Protein AF-A0A7Z8QGM6-F1 (afdb_monomer)

Radius of gyration: 17.84 Å; Cα contacts (8 Å, |Δi|>4): 68; chains: 1; bounding box: 33×26×50 Å

Mean predicted aligned error: 11.35 Å

Nearest PDB structures (foldseek):
  9buv-assembly1_A  TM=3.897E-01  e=4.359E+00  Bacillus thuringiensis
  8a3t-assembly1_T  TM=3.885E-01  e=6.491E+00  Saccharomyces cerevisiae
  2y5w-assembly1_A  TM=3.342E-01  e=4.359E+00  Drosophila melanogaster
  4bep-assembly1_B  TM=3.148E-01  e=8.465E+00  Legionella pneumophila

pLDDT: mean 73.09, std 10.28, range [56.59, 89.5]

Solvent-accessible surface area (backbone atoms only — not comparable to full-atom values): 4749 Å² total; per-residue (Å²): 132,58,72,69,59,52,52,54,50,49,54,54,56,60,44,64,71,39,88,69,53,39,77,46,78,72,91,46,98,85,53,80,69,45,72,56,70,47,73,43,74,44,60,45,73,88,68,47,80,43,78,78,44,82,36,52,66,94,74,71,63,81,70,51,51,60,58,48,54,50,52,37,68,74,95

Foldseek 3Di:
DDPVVVVVVVVVVVQVVVPLWDFDDPPDPPDDTDTAWDWDWAAALVGDIDTPDTGSDDDDNVVCVVVSVVRNVVD

Sequence (75 aa):
MSRGLLYRYWVIQHLYDQQYVRPIIRGKQNKPVEFGAKLSVSLDGDGFAQVDHLRWDAFHEGLDLKSQVEVYRCQ

Secondary structure (DSSP, 8-state):
--HHHHHHHHHHHHHHT-TT--EE--SSTTSPPEE--EEEEEE-TTS-EEEEEEESS---HHHHHHHHHHHHHH-

Structure (mmCIF, N/CA/C/O backbone):
data_AF-A0A7Z8QGM6-F1
#
_entry.id   AF-A0A7Z8QGM6-F1
#
loop_
_atom_site.group_PDB
_atom_site.id
_atom_site.type_symbol
_atom_site.label_atom_id
_atom_site.label_alt_id
_atom_site.label_comp_id
_atom_site.label_asym_id
_atom_site.label_entity_id
_atom_site.label_seq_id
_atom_site.pdbx_PDB_ins_code
_atom_site.Cartn_x
_atom_site.Cartn_y
_atom_site.Cartn_z
_atom_site.occupancy
_atom_site.B_iso_or_equiv
_atom_site.auth_seq_id
_atom_site.auth_comp_id
_atom_site.auth_asym_id
_atom_site.auth_atom_id
_atom_site.pdbx_PDB_model_num
ATOM 1 N N . MET A 1 1 ? -18.311 14.737 30.649 1.00 58.41 1 MET A N 1
ATOM 2 C CA . MET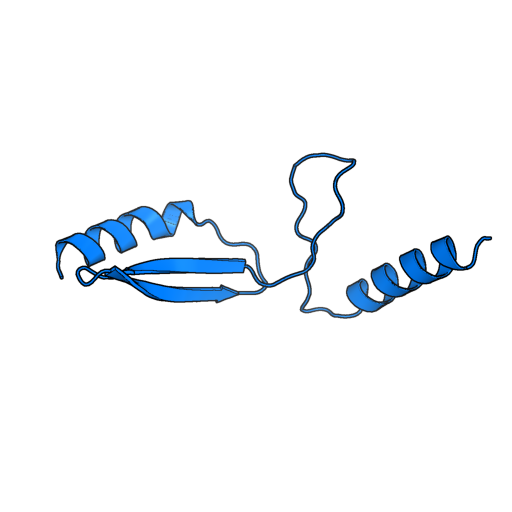 A 1 1 ? -17.396 14.471 29.512 1.00 58.41 1 MET A CA 1
ATOM 3 C C . MET A 1 1 ? -17.698 15.455 28.390 1.00 58.41 1 MET A C 1
ATOM 5 O O . MET A 1 1 ? -18.864 15.644 28.074 1.00 58.41 1 MET A O 1
ATOM 9 N N . SER A 1 2 ? -16.683 16.117 27.825 1.00 68.44 2 SER A N 1
ATOM 10 C CA . SER A 1 2 ? -16.863 17.029 26.680 1.00 68.44 2 SER A CA 1
ATOM 11 C C . SER A 1 2 ? -17.390 16.272 25.451 1.00 68.44 2 SER A C 1
ATOM 13 O O . SER A 1 2 ? -16.968 15.139 25.208 1.00 68.44 2 SER A O 1
ATOM 15 N N . ARG A 1 3 ? -18.265 16.900 24.648 1.00 69.94 3 ARG A N 1
ATOM 16 C CA . ARG A 1 3 ? -18.808 16.328 23.396 1.00 69.94 3 ARG A CA 1
ATOM 17 C C . ARG A 1 3 ? -17.704 15.856 22.436 1.00 69.94 3 ARG A C 1
ATOM 19 O O . ARG A 1 3 ? -17.883 14.858 21.750 1.00 69.94 3 ARG A O 1
ATOM 26 N N . GLY A 1 4 ? -16.538 16.508 22.452 1.00 66.50 4 GLY A N 1
ATOM 27 C CA . GLY A 1 4 ? -15.386 16.117 21.632 1.00 66.50 4 GLY A CA 1
ATOM 28 C C . GLY A 1 4 ? -14.711 14.810 22.070 1.00 66.50 4 GLY A C 1
ATOM 29 O O . GLY A 1 4 ? -14.237 14.058 21.225 1.00 66.50 4 GLY A O 1
ATOM 30 N N . LEU A 1 5 ? -14.697 14.494 23.369 1.00 67.88 5 LEU A N 1
ATOM 31 C CA . LEU A 1 5 ? -14.155 13.220 23.870 1.00 67.88 5 LEU A CA 1
ATOM 32 C C . LEU A 1 5 ? -15.082 12.050 23.530 1.00 67.88 5 LEU A C 1
ATOM 34 O O . LEU A 1 5 ? -14.603 10.984 23.159 1.00 67.88 5 LEU A O 1
ATOM 38 N N . LEU A 1 6 ? -16.396 12.279 23.596 1.00 69.06 6 LEU A N 1
ATOM 39 C CA . LEU A 1 6 ? -17.411 11.289 23.234 1.00 69.06 6 LEU A CA 1
ATOM 40 C C . LEU A 1 6 ? -17.395 10.977 21.736 1.00 69.06 6 LEU A C 1
ATOM 42 O O . LEU A 1 6 ? -17.420 9.810 21.367 1.00 69.06 6 LEU A O 1
ATOM 46 N N . TYR A 1 7 ? -17.276 11.994 20.878 1.00 70.06 7 TYR A N 1
ATOM 47 C CA . TYR A 1 7 ? -17.209 11.793 19.428 1.00 70.06 7 TYR A CA 1
ATOM 48 C C . TYR A 1 7 ? -15.962 11.001 19.011 1.00 70.06 7 TYR A C 1
ATOM 50 O O . TYR A 1 7 ? -16.045 10.082 18.202 1.00 70.06 7 TYR A O 1
ATOM 58 N N . ARG A 1 8 ? -14.804 11.303 19.616 1.00 62.47 8 ARG A N 1
ATOM 59 C CA . ARG A 1 8 ? -13.558 10.561 19.363 1.00 62.47 8 ARG A CA 1
ATOM 60 C C . ARG A 1 8 ? -13.653 9.104 19.815 1.00 62.47 8 ARG A C 1
ATOM 62 O O . ARG A 1 8 ? -13.223 8.229 19.073 1.00 62.47 8 ARG A O 1
ATOM 69 N N . TYR A 1 9 ? -14.232 8.846 20.989 1.00 66.88 9 TYR A N 1
ATOM 70 C CA . TYR A 1 9 ? -14.466 7.478 21.465 1.00 66.88 9 TYR A CA 1
ATOM 71 C C . TYR A 1 9 ? -15.442 6.721 20.562 1.00 66.88 9 TYR A C 1
ATOM 73 O O . TYR A 1 9 ? -15.171 5.586 20.186 1.00 66.88 9 TYR A O 1
ATOM 81 N N . TRP A 1 10 ? -16.536 7.370 20.161 1.00 67.44 10 TRP A N 1
ATOM 82 C CA . TRP A 1 10 ? -17.564 6.761 19.324 1.00 67.44 10 TRP A CA 1
ATOM 83 C C . TRP A 1 10 ? -17.029 6.373 17.939 1.00 67.44 10 TRP A C 1
ATOM 85 O O . TRP A 1 10 ? -17.236 5.245 17.514 1.00 67.44 10 TRP A O 1
ATOM 95 N N . VAL A 1 11 ? -16.259 7.244 17.274 1.00 68.12 11 VAL A N 1
ATOM 96 C CA . VAL A 1 11 ? -15.658 6.942 15.959 1.00 68.12 11 VAL A CA 1
ATOM 97 C C . VAL A 1 11 ? -14.665 5.778 16.039 1.00 68.12 11 VAL A C 1
ATOM 99 O O . VAL A 1 11 ? -14.694 4.898 15.185 1.00 68.12 11 VAL A O 1
ATOM 102 N N . ILE A 1 12 ? -13.808 5.741 17.066 1.00 65.88 12 ILE A N 1
ATOM 103 C CA . ILE A 1 12 ? -12.826 4.656 17.234 1.00 65.88 12 ILE 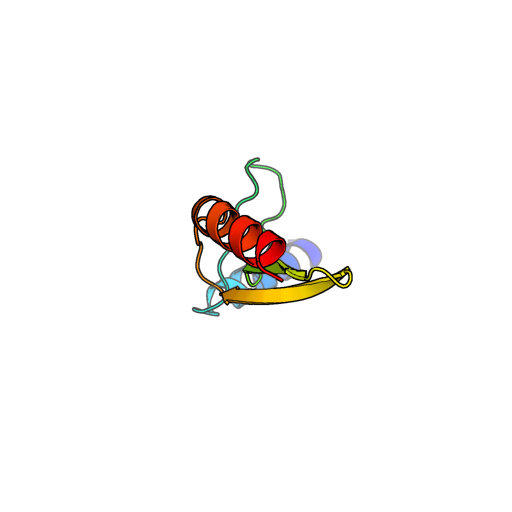A CA 1
ATOM 104 C C . ILE A 1 12 ? -13.537 3.321 17.474 1.00 65.88 12 ILE A C 1
ATOM 106 O O . ILE A 1 12 ? -13.170 2.318 16.869 1.00 65.88 12 ILE A O 1
ATOM 110 N N . GLN A 1 13 ? -14.571 3.314 18.315 1.00 64.56 13 GLN A N 1
ATOM 111 C CA . GLN A 1 13 ? -15.326 2.103 18.625 1.00 64.56 13 GLN A CA 1
ATOM 112 C C . GLN A 1 13 ? -16.131 1.606 17.416 1.00 64.56 13 GLN A C 1
ATOM 114 O O . GLN A 1 13 ? -16.153 0.412 17.143 1.00 64.56 13 GLN A O 1
ATOM 119 N N . HIS A 1 14 ? -16.716 2.522 16.640 1.00 66.31 14 HIS A N 1
ATOM 120 C CA . HIS A 1 14 ? -17.487 2.191 15.440 1.00 66.31 14 HIS A CA 1
ATOM 121 C C . HIS A 1 14 ? -16.610 1.679 14.284 1.00 66.31 14 HIS A C 1
ATOM 123 O O . HIS A 1 14 ? -17.034 0.814 13.522 1.00 66.31 14 HIS A O 1
ATOM 129 N N . LEU A 1 15 ? -15.372 2.177 14.165 1.00 61.84 15 LEU A N 1
ATOM 130 C CA . LEU A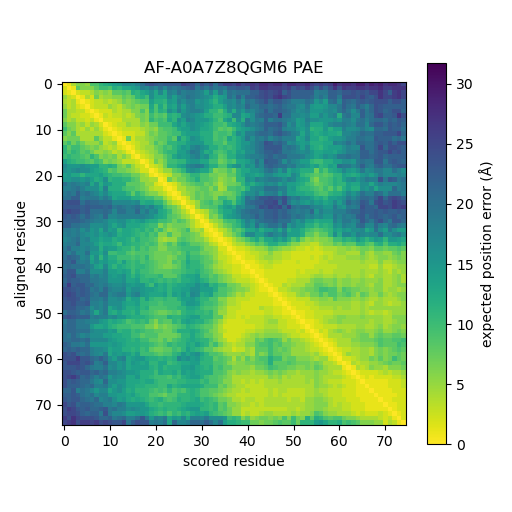 1 15 ? -14.380 1.655 13.219 1.00 61.84 15 LEU A CA 1
ATOM 131 C C . LEU A 1 15 ? -13.826 0.288 13.647 1.00 61.84 15 LEU A C 1
ATOM 133 O O . LEU A 1 15 ? -13.493 -0.512 12.782 1.00 61.84 15 LEU A O 1
ATOM 137 N N . TYR A 1 16 ? -13.761 -0.001 14.952 1.00 63.00 16 TYR A N 1
ATOM 138 C CA . TYR A 1 16 ? -13.313 -1.301 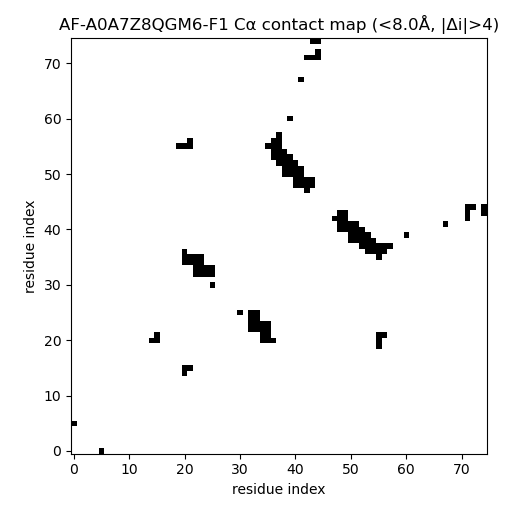15.469 1.00 63.00 16 TYR A CA 1
ATOM 139 C C . TYR A 1 16 ? -14.281 -2.446 15.118 1.00 63.00 16 TYR A C 1
ATOM 141 O O . TYR A 1 16 ? -13.844 -3.574 14.901 1.00 63.00 16 TYR A O 1
ATOM 149 N N . ASP A 1 17 ? -15.579 -2.152 14.998 1.00 66.88 17 ASP A N 1
ATOM 150 C CA . ASP A 1 17 ? -16.592 -3.116 14.540 1.00 66.88 17 ASP A CA 1
ATOM 151 C C . ASP A 1 17 ? -16.484 -3.435 13.038 1.00 66.88 17 ASP A C 1
ATOM 153 O O . ASP A 1 17 ? -16.980 -4.468 12.579 1.00 66.88 17 ASP A O 1
ATOM 157 N N . GLN A 1 18 ? -15.798 -2.596 12.254 1.00 66.25 18 GLN A N 1
ATOM 158 C CA . GLN A 1 18 ? -15.530 -2.879 10.846 1.00 66.25 18 GLN A CA 1
ATOM 159 C C . GLN A 1 18 ? -14.376 -3.887 10.748 1.00 66.25 18 GLN A C 1
ATOM 161 O O . GLN A 1 18 ? -13.209 -3.511 10.669 1.00 66.25 18 GLN A O 1
ATOM 166 N N . GLN A 1 19 ? -14.705 -5.184 10.720 1.00 57.44 19 GLN A N 1
ATOM 167 C CA . GLN A 1 19 ? -13.755 -6.319 10.688 1.00 57.44 19 GLN A CA 1
ATOM 168 C C . GLN A 1 19 ? -12.659 -6.219 9.603 1.00 57.44 19 GLN A C 1
ATOM 170 O O . GLN A 1 19 ? -11.620 -6.874 9.695 1.00 57.44 19 GLN A O 1
ATOM 175 N N . TYR A 1 20 ? -12.882 -5.413 8.564 1.00 63.84 20 TYR A N 1
ATOM 176 C CA . TYR A 1 20 ? -11.962 -5.211 7.445 1.00 63.84 20 TYR A CA 1
ATOM 177 C C . TYR A 1 20 ? -11.060 -3.973 7.579 1.00 63.84 20 TYR A C 1
ATOM 179 O O . TYR A 1 20 ? -10.113 -3.836 6.809 1.00 63.84 20 TYR A O 1
ATOM 187 N N . VAL A 1 21 ? -11.305 -3.078 8.539 1.00 62.12 21 VAL A N 1
ATOM 188 C CA . VAL A 1 21 ? -10.528 -1.844 8.713 1.00 62.12 21 VAL A CA 1
ATOM 189 C C . VAL A 1 21 ? -9.529 -2.032 9.852 1.00 62.12 21 VAL A C 1
ATOM 191 O O . VAL A 1 21 ? -9.885 -2.018 11.027 1.00 62.12 21 VAL A O 1
ATOM 194 N N . ARG A 1 22 ? -8.248 -2.215 9.516 1.00 63.50 22 ARG A N 1
ATOM 195 C CA . ARG A 1 22 ? -7.201 -2.439 10.522 1.00 63.50 22 ARG A CA 1
ATOM 196 C C . ARG A 1 22 ? -6.516 -1.138 10.959 1.00 63.50 22 ARG A C 1
ATOM 198 O O . ARG A 1 22 ? -6.294 -0.253 10.131 1.00 63.50 22 ARG A O 1
ATOM 205 N N . PRO A 1 23 ? -6.136 -1.030 12.244 1.00 64.44 23 PRO A N 1
ATOM 206 C CA . PRO A 1 23 ? -5.317 0.067 12.742 1.00 64.44 23 PRO A CA 1
ATOM 207 C C . PRO A 1 23 ? -3.866 -0.035 12.239 1.00 64.44 23 PRO A C 1
ATOM 209 O O . PRO A 1 23 ? -3.200 -1.053 12.433 1.00 64.44 23 PRO A O 1
ATOM 212 N N . ILE A 1 24 ? -3.344 1.042 11.650 1.00 65.94 24 ILE A N 1
ATOM 213 C CA . ILE A 1 24 ? -1.944 1.185 11.234 1.00 65.94 24 ILE A CA 1
ATOM 214 C C . ILE A 1 24 ? -1.174 1.880 12.362 1.00 65.94 24 ILE A C 1
ATOM 216 O O . ILE A 1 24 ? -1.268 3.094 12.571 1.00 65.94 24 ILE A O 1
ATOM 220 N N . ILE A 1 25 ? -0.396 1.100 13.115 1.00 60.59 25 ILE A N 1
ATOM 221 C CA . ILE A 1 25 ? 0.384 1.605 14.251 1.00 60.59 25 ILE A CA 1
ATOM 222 C C . ILE A 1 25 ? 1.699 2.194 13.736 1.00 60.59 25 ILE A C 1
ATOM 224 O O . ILE A 1 25 ? 2.687 1.491 13.526 1.00 60.59 25 ILE A O 1
ATOM 228 N N . ARG A 1 26 ? 1.740 3.517 13.554 1.00 59.47 26 ARG A N 1
ATOM 229 C CA . ARG A 1 26 ? 2.943 4.224 13.095 1.00 59.47 26 ARG A CA 1
ATOM 230 C C . ARG A 1 26 ? 3.924 4.488 14.255 1.00 59.47 26 ARG A C 1
ATOM 232 O O . ARG A 1 26 ? 4.072 5.623 14.691 1.00 59.47 26 ARG A O 1
ATOM 239 N N . GLY A 1 27 ? 4.574 3.441 14.776 1.00 56.91 27 GLY A N 1
ATOM 240 C CA . GLY A 1 27 ? 5.849 3.446 15.536 1.00 56.91 27 GLY A CA 1
ATOM 241 C C . GLY A 1 27 ? 6.040 4.335 16.787 1.00 56.91 27 GLY A C 1
ATOM 242 O O . GLY A 1 27 ? 7.067 4.222 17.448 1.00 56.91 27 GLY A O 1
ATOM 243 N N . LYS A 1 28 ? 5.111 5.220 17.155 1.00 59.81 28 LYS A N 1
ATOM 244 C CA . LYS A 1 28 ? 5.192 6.073 18.352 1.00 59.81 28 LYS A CA 1
ATOM 245 C C . 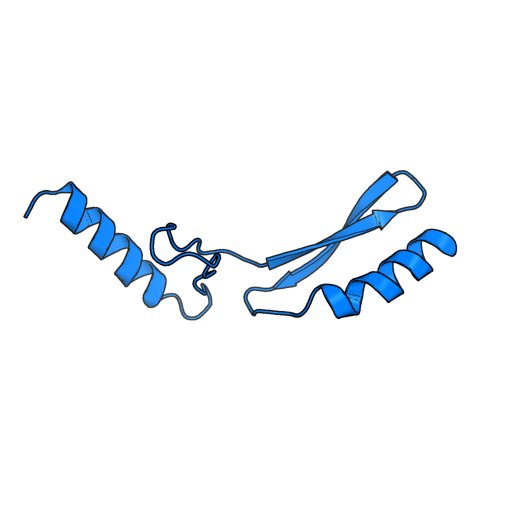LYS A 1 28 ? 3.862 6.040 19.093 1.00 59.81 28 LYS A C 1
ATOM 247 O O . LYS A 1 28 ? 2.833 6.357 18.508 1.00 59.81 28 LYS A O 1
ATOM 252 N N . GLN A 1 29 ? 3.916 5.755 20.395 1.00 56.59 29 GLN A N 1
ATOM 253 C CA . GLN A 1 29 ? 2.762 5.647 21.305 1.00 56.59 29 GLN A CA 1
ATOM 254 C C . GLN A 1 29 ? 1.799 6.851 21.293 1.00 56.59 29 GLN A C 1
ATOM 256 O O . GLN A 1 29 ? 0.641 6.690 21.648 1.00 56.59 29 GLN A O 1
ATOM 261 N N . ASN A 1 30 ? 2.248 8.036 20.863 1.00 57.53 30 ASN A N 1
ATOM 262 C CA . ASN A 1 30 ? 1.445 9.266 20.843 1.00 57.53 30 ASN A CA 1
ATOM 263 C C . ASN A 1 30 ? 0.978 9.706 19.448 1.00 57.53 30 ASN A C 1
ATOM 265 O O . ASN A 1 30 ? 0.454 10.812 19.307 1.00 57.53 30 ASN A O 1
ATOM 269 N N . LYS A 1 31 ? 1.193 8.903 18.401 1.00 57.38 31 LYS A N 1
ATOM 270 C CA . LYS A 1 31 ? 0.671 9.240 17.072 1.00 57.38 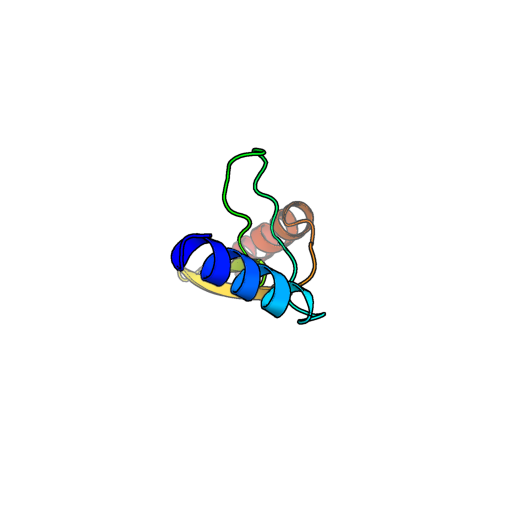31 LYS A CA 1
ATOM 271 C C . LYS A 1 31 ? -0.739 8.673 16.896 1.00 57.38 31 LYS A C 1
ATOM 273 O O . LYS A 1 31 ? -0.994 7.562 17.357 1.00 57.38 31 LYS A O 1
ATOM 278 N N . PRO A 1 32 ? -1.655 9.426 16.259 1.00 56.62 32 PRO A N 1
ATOM 279 C CA . PRO A 1 32 ? -2.977 8.910 15.944 1.00 56.62 32 PRO A CA 1
ATOM 280 C C . PRO A 1 32 ? -2.832 7.629 15.122 1.00 56.62 32 PRO A C 1
ATOM 282 O O . PRO A 1 32 ? -2.013 7.555 14.206 1.00 56.62 32 PRO A O 1
ATOM 285 N N . VAL A 1 33 ? -3.608 6.618 15.497 1.00 60.19 33 VAL A N 1
ATOM 286 C CA . VAL A 1 33 ? -3.750 5.396 14.715 1.00 60.19 33 VAL A CA 1
ATOM 287 C C . VAL A 1 33 ? -4.519 5.764 13.454 1.00 60.19 33 VAL A C 1
ATOM 289 O O . VAL A 1 33 ? -5.637 6.273 13.532 1.00 60.19 33 VAL A O 1
ATOM 292 N N . GLU A 1 34 ? -3.894 5.556 12.303 1.00 65.69 34 GLU A N 1
ATOM 293 C CA . GLU A 1 34 ? -4.541 5.722 11.006 1.00 65.69 34 GLU A CA 1
ATOM 294 C C . GLU A 1 34 ? -5.244 4.411 10.646 1.00 65.69 34 GLU A C 1
ATOM 296 O O . GLU A 1 34 ? -4.752 3.327 10.952 1.00 65.69 34 GLU A O 1
ATOM 301 N N . PHE A 1 35 ? -6.409 4.508 10.019 1.00 65.69 35 PHE A N 1
ATOM 302 C CA . PHE A 1 35 ? -7.175 3.364 9.540 1.00 65.69 35 PHE A CA 1
ATOM 303 C C . PHE A 1 35 ? -7.237 3.457 8.018 1.00 65.69 35 PHE A C 1
ATOM 305 O O . PHE A 1 35 ? -7.626 4.500 7.493 1.00 65.69 35 PHE A O 1
ATOM 312 N N . GLY A 1 36 ? -6.841 2.404 7.304 1.00 72.38 36 GLY A N 1
ATOM 313 C CA . GLY A 1 36 ? -6.829 2.450 5.844 1.00 72.38 36 GLY A CA 1
ATOM 314 C C . GLY A 1 36 ? -6.228 1.222 5.176 1.00 72.38 36 GLY A C 1
ATOM 315 O O . GLY A 1 36 ? -5.579 0.399 5.821 1.00 72.38 36 GLY A O 1
ATOM 316 N N . ALA A 1 37 ? -6.457 1.121 3.868 1.00 78.06 37 ALA A N 1
ATOM 317 C CA . ALA A 1 37 ? -5.817 0.129 3.022 1.00 78.06 37 ALA A CA 1
ATOM 318 C C . ALA A 1 37 ? -4.342 0.483 2.803 1.00 78.06 37 ALA A C 1
ATOM 320 O O . ALA A 1 37 ? -3.967 1.650 2.674 1.00 78.06 37 ALA A O 1
ATOM 321 N N . LYS A 1 38 ? -3.515 -0.549 2.722 1.00 79.69 38 LYS A N 1
ATOM 322 C CA . LYS A 1 38 ? -2.123 -0.478 2.322 1.00 79.69 38 LYS A CA 1
ATOM 323 C C . LYS A 1 38 ? -2.026 -0.654 0.803 1.00 79.69 38 LYS A C 1
ATOM 325 O O . LYS A 1 38 ? -2.599 -1.590 0.242 1.00 79.69 38 LYS A O 1
ATOM 330 N N . LEU A 1 39 ? -1.310 0.262 0.156 1.00 84.69 39 LEU A N 1
ATOM 331 C CA . LEU A 1 39 ? -1.131 0.323 -1.293 1.00 84.69 39 LEU A CA 1
ATOM 332 C C . LEU A 1 39 ? 0.343 0.085 -1.642 1.00 84.69 39 LEU A C 1
ATOM 334 O O . LEU A 1 39 ? 1.210 0.724 -1.049 1.00 84.69 39 LEU A O 1
ATOM 338 N N . SER A 1 40 ? 0.611 -0.800 -2.600 1.00 84.88 40 SER A N 1
ATOM 339 C CA . SER A 1 40 ? 1.910 -0.922 -3.269 1.00 84.88 40 SER A CA 1
ATOM 340 C C . SER A 1 40 ? 1.807 -0.323 -4.667 1.00 84.88 40 SER A C 1
ATOM 342 O O . SER A 1 40 ? 0.840 -0.606 -5.382 1.00 84.88 40 SER A O 1
ATOM 344 N N . VAL A 1 41 ? 2.771 0.524 -5.026 1.00 87.44 41 VAL A N 1
ATOM 345 C CA . VAL A 1 41 ? 2.810 1.236 -6.307 1.00 87.44 41 VAL A CA 1
ATOM 346 C C . VAL A 1 41 ? 4.193 1.080 -6.925 1.00 87.44 41 VAL A C 1
ATOM 348 O O . VAL A 1 41 ? 5.191 1.351 -6.255 1.00 87.44 41 VAL A O 1
ATOM 351 N N . SER A 1 42 ? 4.233 0.704 -8.198 1.00 88.00 42 SER A N 1
ATOM 352 C CA . SER A 1 42 ? 5.433 0.659 -9.028 1.00 88.00 42 SER A CA 1
ATOM 353 C C . SER A 1 42 ? 5.387 1.745 -10.105 1.00 88.00 42 SER A C 1
ATOM 355 O O . SER A 1 42 ? 4.338 2.331 -10.384 1.00 88.00 42 SER A O 1
ATOM 357 N N . LEU A 1 43 ? 6.548 2.062 -10.674 1.00 88.44 43 LEU A N 1
ATOM 358 C CA . LEU A 1 43 ? 6.664 2.959 -11.820 1.00 88.44 43 LEU A CA 1
ATOM 359 C C . LEU A 1 43 ? 6.989 2.141 -13.063 1.00 88.44 43 LEU A C 1
ATOM 361 O O . LEU A 1 43 ? 7.824 1.244 -13.007 1.00 88.44 43 LEU A O 1
ATOM 365 N N . ASP A 1 44 ? 6.333 2.490 -14.157 1.00 84.12 44 ASP A N 1
ATOM 366 C CA . ASP A 1 44 ? 6.597 1.989 -15.501 1.00 84.12 44 ASP A CA 1
ATOM 367 C C . ASP A 1 44 ? 7.772 2.753 -16.143 1.00 84.12 44 ASP A C 1
ATOM 369 O O . ASP A 1 44 ? 8.077 3.882 -15.732 1.00 84.12 44 ASP A O 1
ATOM 373 N N . GLY A 1 45 ? 8.396 2.181 -17.176 1.00 81.19 45 GLY A N 1
ATOM 374 C CA . GLY A 1 45 ? 9.473 2.807 -17.958 1.00 81.19 45 GLY A CA 1
ATOM 375 C C . GLY A 1 45 ? 9.074 4.150 -18.588 1.00 81.19 45 GLY A C 1
ATOM 376 O O . GLY A 1 45 ? 9.895 5.062 -18.691 1.00 81.19 45 GLY A O 1
ATOM 377 N N . ASP A 1 46 ? 7.787 4.315 -18.902 1.00 85.88 46 ASP A N 1
ATOM 378 C CA . ASP A 1 46 ? 7.194 5.560 -19.411 1.00 85.88 46 ASP A CA 1
ATOM 379 C C . ASP A 1 46 ? 6.830 6.577 -18.303 1.00 85.88 46 ASP A C 1
ATOM 381 O O . ASP A 1 46 ? 6.292 7.653 -18.574 1.00 85.88 46 ASP A O 1
ATOM 385 N N . GLY A 1 47 ? 7.107 6.257 -17.033 1.00 84.50 47 GLY A N 1
ATOM 386 C CA . GLY A 1 47 ? 6.852 7.132 -15.885 1.00 84.50 47 GLY A CA 1
ATOM 387 C C . GLY A 1 47 ? 5.424 7.075 -15.332 1.00 84.50 47 GLY A C 1
ATOM 388 O O . GLY A 1 47 ? 5.054 7.913 -14.505 1.00 84.50 47 GLY A O 1
ATOM 389 N N . PHE A 1 48 ? 4.614 6.099 -15.749 1.00 88.00 48 PHE A N 1
ATOM 390 C CA . PHE A 1 48 ? 3.282 5.877 -15.184 1.00 88.00 48 PHE A CA 1
ATOM 391 C C . PHE A 1 48 ? 3.353 5.126 -13.853 1.00 88.00 48 PHE A C 1
ATOM 393 O O . PHE A 1 48 ? 4.104 4.169 -13.708 1.00 88.00 48 PHE A O 1
ATOM 400 N N . ALA A 1 49 ? 2.535 5.537 -12.883 1.00 89.50 49 ALA A N 1
ATOM 401 C CA . ALA A 1 49 ? 2.395 4.829 -11.615 1.00 89.50 49 ALA A CA 1
ATOM 402 C C . ALA A 1 49 ? 1.334 3.725 -11.735 1.00 89.50 49 ALA A C 1
ATOM 404 O O . ALA A 1 49 ? 0.166 4.017 -12.006 1.00 89.50 49 ALA A O 1
ATOM 405 N N . GLN A 1 50 ? 1.728 2.474 -11.503 1.00 86.38 50 GLN A N 1
ATOM 406 C CA . GLN A 1 50 ? 0.839 1.314 -11.503 1.00 86.38 50 GLN A CA 1
ATOM 407 C C . GLN A 1 50 ? 0.599 0.813 -10.077 1.00 86.38 50 GLN A C 1
ATOM 409 O O . GLN A 1 50 ? 1.501 0.782 -9.246 1.00 86.38 50 GLN A O 1
ATOM 414 N N . VAL A 1 51 ? -0.644 0.428 -9.780 1.00 88.50 51 VAL A N 1
ATOM 415 C CA . VAL A 1 51 ? -1.017 -0.151 -8.484 1.00 88.50 51 VAL A CA 1
ATOM 416 C C . VAL A 1 51 ? -0.862 -1.665 -8.551 1.00 88.50 51 VAL A C 1
ATOM 418 O O . VAL A 1 51 ? -1.670 -2.335 -9.190 1.00 88.50 51 VAL A O 1
ATOM 421 N N . ASP A 1 52 ? 0.123 -2.205 -7.836 1.00 83.88 52 ASP A N 1
ATOM 422 C CA . ASP A 1 52 ? 0.376 -3.650 -7.813 1.00 83.88 52 ASP A CA 1
ATOM 423 C C . ASP A 1 52 ? -0.553 -4.359 -6.820 1.00 83.88 52 ASP A C 1
ATOM 425 O O . ASP A 1 52 ? -1.161 -5.395 -7.106 1.00 83.88 52 ASP A O 1
ATOM 429 N N . HIS A 1 53 ? -0.685 -3.792 -5.618 1.00 83.50 53 HIS A N 1
ATOM 430 C CA . HIS A 1 53 ? -1.448 -4.386 -4.526 1.00 83.50 53 HIS A CA 1
ATOM 431 C C . HIS A 1 53 ? -2.234 -3.327 -3.762 1.00 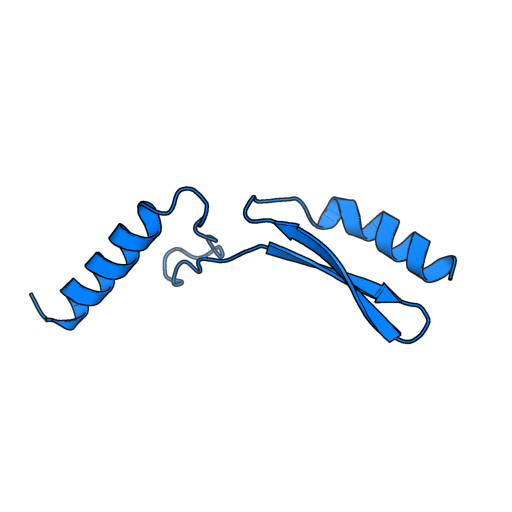83.50 53 HIS A C 1
ATOM 433 O O . HIS A 1 53 ? -1.668 -2.359 -3.261 1.00 83.50 53 HIS A O 1
ATOM 439 N N . LEU A 1 54 ? -3.535 -3.563 -3.601 1.00 85.38 54 LEU A N 1
ATOM 440 C CA . LEU A 1 54 ? -4.409 -2.822 -2.697 1.00 85.38 54 LEU A CA 1
ATOM 441 C C . LEU A 1 54 ? -4.991 -3.813 -1.692 1.00 85.38 54 LEU A C 1
ATOM 443 O O . LEU A 1 54 ? -5.794 -4.673 -2.056 1.00 85.38 54 LEU A O 1
ATOM 447 N N . ARG A 1 55 ? -4.555 -3.722 -0.436 1.00 77.00 55 ARG A N 1
ATOM 448 C CA . ARG A 1 55 ? -4.888 -4.703 0.602 1.00 77.00 55 ARG A CA 1
ATOM 449 C C . ARG A 1 55 ? -5.173 -4.037 1.936 1.00 77.00 55 ARG A C 1
ATOM 451 O O . ARG A 1 55 ? -4.619 -2.992 2.247 1.00 77.00 55 ARG A O 1
ATOM 458 N N . TRP A 1 56 ? -6.031 -4.647 2.743 1.00 74.38 56 TRP A N 1
ATOM 459 C CA . TRP A 1 56 ? -6.356 -4.157 4.090 1.00 74.38 56 TRP A CA 1
ATOM 460 C C . TRP A 1 56 ? -5.561 -4.886 5.188 1.00 74.38 56 TRP A C 1
ATOM 462 O O . TRP A 1 56 ? -5.559 -4.477 6.350 1.00 74.38 56 TRP A O 1
ATOM 472 N N . ASP A 1 57 ? -4.868 -5.964 4.820 1.00 72.44 57 ASP A N 1
ATOM 473 C CA . ASP A 1 57 ? -3.924 -6.714 5.638 1.00 72.44 57 ASP A CA 1
ATOM 474 C C . ASP A 1 57 ? -2.486 -6.178 5.517 1.00 72.44 57 ASP A C 1
ATOM 476 O O . ASP A 1 57 ? -2.086 -5.573 4.522 1.00 72.44 57 ASP A O 1
ATOM 480 N N . ALA A 1 58 ? -1.692 -6.387 6.571 1.00 68.56 58 ALA A N 1
ATOM 481 C CA . ALA A 1 58 ? -0.291 -5.993 6.584 1.00 68.56 58 ALA A CA 1
ATOM 482 C C . ALA A 1 58 ? 0.535 -6.951 5.714 1.00 68.56 58 ALA A C 1
ATOM 484 O O . ALA A 1 58 ? 0.565 -8.151 5.976 1.00 68.56 58 ALA A O 1
ATOM 485 N N . PHE A 1 59 ? 1.252 -6.406 4.732 1.00 75.50 59 PHE A N 1
ATOM 486 C CA . PHE A 1 59 ? 2.210 -7.146 3.908 1.00 75.50 59 PHE A CA 1
ATOM 487 C C . PHE A 1 59 ? 3.597 -6.487 3.938 1.00 75.50 59 PHE A C 1
ATOM 489 O O . PHE A 1 59 ? 3.729 -5.290 4.221 1.00 75.50 59 PHE A O 1
ATOM 496 N N . HIS A 1 60 ? 4.645 -7.274 3.685 1.00 74.50 60 HIS A N 1
ATOM 497 C CA . HIS A 1 60 ? 6.028 -6.796 3.635 1.00 74.50 60 HIS A CA 1
ATOM 498 C C . HIS A 1 60 ? 6.367 -6.249 2.244 1.00 74.50 60 HIS A C 1
ATOM 500 O O . HIS A 1 60 ? 6.722 -7.010 1.354 1.00 74.50 60 HIS A O 1
ATOM 506 N N . GLU A 1 61 ? 6.354 -4.923 2.101 1.00 71.56 61 GLU A N 1
ATOM 507 C CA . GLU A 1 61 ? 6.740 -4.218 0.861 1.00 71.56 61 GLU A CA 1
ATOM 508 C C . GLU A 1 61 ? 8.163 -4.566 0.392 1.00 71.56 61 GLU A C 1
ATOM 510 O O . GLU A 1 61 ? 8.451 -4.580 -0.799 1.00 71.56 61 GLU A O 1
ATOM 515 N N . GLY A 1 62 ? 9.071 -4.882 1.324 1.00 74.75 62 GLY A N 1
ATOM 516 C CA . GLY A 1 6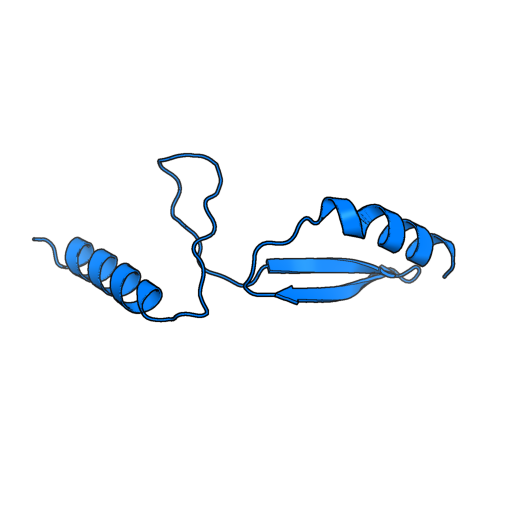2 ? 10.461 -5.211 0.995 1.00 74.75 62 GLY A CA 1
ATOM 517 C C . GLY A 1 62 ? 10.630 -6.476 0.145 1.00 74.75 62 GLY A C 1
ATOM 518 O O . GLY A 1 62 ? 11.697 -6.662 -0.438 1.00 74.75 62 GLY A O 1
ATOM 519 N N . LEU A 1 63 ? 9.606 -7.334 0.066 1.00 78.88 63 LEU A N 1
ATOM 520 C CA . LEU A 1 63 ? 9.605 -8.501 -0.820 1.00 78.88 63 LEU A CA 1
ATOM 521 C C . LEU A 1 63 ? 9.276 -8.121 -2.270 1.00 78.88 63 LEU A C 1
ATOM 523 O O . LEU A 1 63 ? 9.813 -8.741 -3.185 1.00 78.88 63 LEU A O 1
ATOM 527 N N . ASP A 1 64 ? 8.471 -7.077 -2.468 1.00 79.81 64 ASP A N 1
ATOM 528 C CA . ASP A 1 64 ? 7.982 -6.649 -3.785 1.00 79.81 64 ASP A CA 1
ATOM 529 C C . ASP A 1 64 ? 8.993 -5.744 -4.508 1.00 79.81 64 ASP A C 1
ATOM 531 O O . ASP A 1 64 ? 9.014 -5.658 -5.732 1.00 79.81 64 ASP A O 1
ATOM 535 N N . LEU A 1 65 ? 9.904 -5.105 -3.765 1.00 82.75 65 LEU A N 1
ATOM 536 C CA . LEU A 1 65 ? 10.857 -4.150 -4.335 1.00 82.75 65 LEU A CA 1
ATOM 537 C C . LEU A 1 65 ? 11.771 -4.768 -5.408 1.00 82.75 65 LEU A C 1
ATOM 539 O O . LEU A 1 65 ? 12.078 -4.122 -6.407 1.00 82.75 65 LEU A O 1
ATOM 543 N N . LYS A 1 66 ? 12.239 -6.008 -5.213 1.00 85.19 66 LYS A N 1
ATOM 544 C CA . LYS A 1 66 ? 13.148 -6.652 -6.177 1.00 85.19 66 LYS A CA 1
ATOM 545 C C . LYS A 1 66 ? 12.453 -6.942 -7.504 1.00 85.19 66 LYS A C 1
ATOM 547 O O . LYS A 1 66 ? 13.008 -6.608 -8.547 1.00 85.19 66 LYS A O 1
ATOM 552 N N . SER A 1 67 ? 11.247 -7.509 -7.457 1.00 84.75 67 SER A N 1
ATOM 553 C CA . SER A 1 67 ? 10.474 -7.819 -8.660 1.00 84.75 67 SER A CA 1
ATOM 554 C C . SER A 1 67 ? 10.052 -6.548 -9.394 1.00 84.75 67 SER A C 1
ATOM 556 O O . SER A 1 67 ? 10.198 -6.489 -10.610 1.00 84.75 67 SER A O 1
ATOM 558 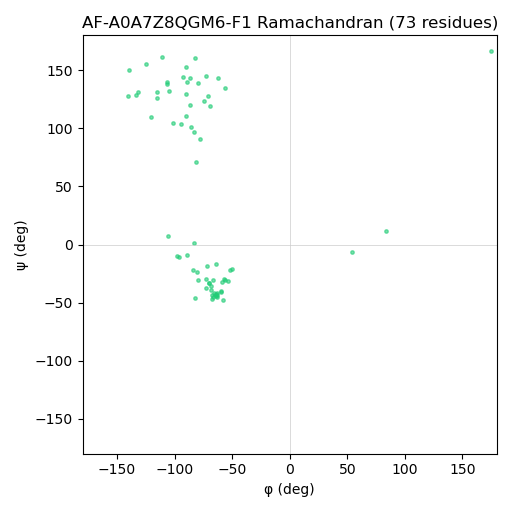N N . GLN A 1 68 ? 9.624 -5.501 -8.680 1.00 84.19 68 GLN A N 1
ATOM 559 C CA . GLN A 1 68 ? 9.280 -4.208 -9.289 1.00 84.19 68 GLN A CA 1
ATOM 560 C C . GLN A 1 68 ? 10.471 -3.579 -10.032 1.00 84.19 68 GLN A C 1
ATOM 562 O O . GLN A 1 68 ? 10.313 -3.067 -11.137 1.00 84.19 68 GLN A O 1
ATOM 567 N N . VAL A 1 69 ? 11.681 -3.653 -9.463 1.00 85.69 69 VAL A N 1
ATOM 568 C CA . VAL A 1 69 ? 12.900 -3.137 -10.112 1.00 85.69 69 VAL A CA 1
ATOM 569 C C . VAL A 1 69 ? 13.291 -3.963 -11.341 1.00 85.69 69 VAL A C 1
ATOM 571 O O . VAL A 1 69 ? 13.804 -3.409 -12.312 1.00 85.69 69 VAL A O 1
ATOM 574 N N . GLU A 1 70 ? 13.088 -5.280 -11.313 1.00 86.44 70 GLU A N 1
ATOM 575 C CA . GLU A 1 70 ? 13.322 -6.146 -12.475 1.00 86.44 70 GLU A CA 1
ATOM 576 C C . GLU A 1 70 ? 12.330 -5.850 -13.603 1.00 86.44 70 GLU A C 1
ATOM 578 O O . GLU A 1 70 ? 12.755 -5.675 -14.742 1.00 86.44 70 GLU A O 1
ATOM 583 N N . VAL A 1 71 ? 11.042 -5.699 -13.279 1.00 84.69 71 VAL A N 1
ATOM 584 C CA . VAL A 1 71 ? 9.999 -5.311 -14.242 1.00 84.69 71 VAL A CA 1
ATOM 585 C C . VAL A 1 71 ? 10.331 -3.969 -14.890 1.00 84.69 71 VAL A C 1
ATOM 587 O O . VAL A 1 71 ? 10.356 -3.894 -16.113 1.00 84.69 71 VAL A O 1
ATOM 590 N N . TYR A 1 72 ? 10.707 -2.960 -14.099 1.00 84.56 72 TYR A N 1
ATOM 591 C CA . TYR A 1 72 ? 11.107 -1.648 -14.619 1.00 84.56 72 TYR A CA 1
ATOM 592 C C . TYR A 1 72 ? 12.306 -1.710 -15.582 1.00 84.56 72 TYR A C 1
ATOM 594 O O . TYR A 1 72 ? 12.408 -0.911 -16.505 1.00 84.56 72 TYR A O 1
ATOM 602 N N . ARG A 1 73 ? 13.244 -2.648 -15.384 1.00 83.00 73 ARG A N 1
ATOM 603 C CA . ARG A 1 73 ? 14.399 -2.823 -16.288 1.00 83.00 73 ARG A CA 1
ATOM 604 C C . ARG A 1 73 ? 14.078 -3.604 -17.560 1.00 83.00 73 ARG A C 1
ATOM 606 O O . ARG A 1 73 ? 14.853 -3.518 -18.508 1.00 83.00 73 ARG A O 1
ATOM 613 N N . CYS A 1 74 ? 13.041 -4.434 -17.536 1.00 76.56 74 CYS A N 1
ATOM 614 C CA . CYS A 1 74 ? 12.641 -5.275 -18.664 1.00 76.56 74 CYS A CA 1
ATOM 615 C C . CYS A 1 74 ? 11.650 -4.593 -19.616 1.00 76.56 74 CYS A C 1
ATOM 617 O O . CYS A 1 74 ? 11.365 -5.171 -20.666 1.00 76.56 74 CYS A O 1
ATOM 619 N N . GLN A 1 75 ? 11.120 -3.431 -19.237 1.00 68.19 75 GLN A N 1
ATOM 620 C CA . GLN A 1 75 ? 10.230 -2.602 -20.050 1.00 68.19 75 GLN A CA 1
ATOM 621 C C . GLN A 1 75 ? 10.996 -1.800 -21.106 1.00 68.19 75 GLN A C 1
ATOM 623 O O . GLN A 1 75 ? 12.132 -1.356 -20.819 1.00 68.19 75 GLN A O 1
#